Protein AF-V7DEQ2-F1 (afdb_monomer_lite)

Structure (mmCIF, N/CA/C/O backbone):
data_AF-V7DEQ2-F1
#
_entry.id   AF-V7DEQ2-F1
#
loop_
_atom_site.group_PDB
_atom_site.id
_atom_site.type_symbol
_atom_site.label_atom_id
_atom_site.label_alt_id
_atom_site.label_comp_id
_atom_site.label_asym_id
_atom_site.label_entity_id
_atom_site.label_seq_id
_atom_site.pdbx_PDB_ins_code
_atom_site.Cartn_x
_atom_site.Cartn_y
_atom_site.Cartn_z
_atom_site.occupancy
_atom_site.B_iso_or_equiv
_atom_site.auth_seq_id
_atom_site.auth_comp_id
_atom_site.auth_asym_id
_atom_site.auth_atom_id
_atom_site.pdbx_PDB_model_num
ATOM 1 N N . MET A 1 1 ? 13.565 -20.210 41.345 1.00 49.88 1 MET A N 1
ATOM 2 C CA . MET A 1 1 ? 13.341 -18.747 41.252 1.00 49.88 1 MET A CA 1
ATOM 3 C C . MET A 1 1 ? 13.813 -18.354 39.857 1.00 49.88 1 MET A C 1
ATOM 5 O O . MET A 1 1 ? 14.963 -18.612 39.571 1.00 49.88 1 MET A O 1
ATOM 9 N N . VAL A 1 2 ? 13.003 -17.945 38.885 1.00 38.47 2 VAL A N 1
ATOM 10 C CA . VAL A 1 2 ? 12.164 -16.744 38.877 1.00 38.47 2 VAL A CA 1
ATOM 11 C C . VAL A 1 2 ? 10.961 -17.012 37.969 1.00 38.47 2 VAL A C 1
ATOM 13 O O . VAL A 1 2 ? 11.078 -17.120 36.753 1.00 38.47 2 VAL A O 1
ATOM 16 N N . ARG A 1 3 ? 9.787 -17.143 38.586 1.00 46.22 3 ARG A N 1
ATOM 17 C CA . ARG A 1 3 ? 8.491 -17.125 37.908 1.00 46.22 3 ARG A CA 1
ATOM 18 C C . ARG A 1 3 ? 8.245 -15.655 37.565 1.00 46.22 3 ARG A C 1
ATOM 20 O O . ARG A 1 3 ? 7.858 -14.892 38.448 1.00 46.22 3 ARG A O 1
ATOM 27 N N . LEU A 1 4 ? 8.545 -15.226 36.338 1.00 48.06 4 LEU A N 1
ATOM 28 C CA . LEU A 1 4 ? 8.134 -13.899 35.880 1.00 48.06 4 LEU A CA 1
ATOM 29 C C . LEU A 1 4 ? 6.624 -13.969 35.634 1.00 48.06 4 LEU A C 1
ATOM 31 O O . LEU A 1 4 ? 6.148 -14.352 34.569 1.00 48.06 4 LEU A O 1
ATOM 35 N N . ILE A 1 5 ? 5.870 -13.716 36.701 1.00 49.28 5 ILE A N 1
ATOM 36 C CA . ILE A 1 5 ? 4.422 -13.575 36.671 1.00 49.28 5 ILE A CA 1
ATOM 37 C C . ILE A 1 5 ? 4.152 -12.338 35.818 1.00 49.28 5 ILE A C 1
ATOM 39 O O . ILE A 1 5 ? 4.298 -11.210 36.290 1.00 49.28 5 ILE A O 1
ATOM 43 N N . LEU A 1 6 ? 3.768 -12.555 34.560 1.00 51.03 6 LEU A N 1
ATOM 44 C CA . LEU A 1 6 ? 3.058 -11.557 33.775 1.00 51.03 6 LEU A CA 1
ATOM 45 C C . LEU A 1 6 ? 1.723 -11.339 34.502 1.00 51.03 6 LEU A C 1
ATOM 47 O O . LEU A 1 6 ? 0.750 -12.060 34.287 1.00 51.03 6 LEU A O 1
ATOM 51 N N . LYS A 1 7 ? 1.708 -10.427 35.480 1.00 50.53 7 LYS A N 1
ATOM 52 C CA . LYS A 1 7 ? 0.477 -9.997 36.135 1.00 50.53 7 LYS A CA 1
ATOM 53 C C . LYS A 1 7 ? -0.379 -9.362 35.048 1.00 50.53 7 LYS A C 1
ATOM 55 O O . LYS A 1 7 ? -0.083 -8.266 34.585 1.00 50.53 7 LYS A O 1
ATOM 60 N N . SER A 1 8 ? -1.399 -10.107 34.635 1.00 54.66 8 SER A N 1
ATOM 61 C CA . SER A 1 8 ? -2.567 -9.630 33.909 1.00 54.66 8 SER A CA 1
ATOM 62 C C . SER A 1 8 ? -3.004 -8.291 34.506 1.00 54.66 8 SER A C 1
ATOM 64 O O . SER A 1 8 ? -3.462 -8.243 35.648 1.00 54.66 8 SER A O 1
ATOM 66 N N . LEU A 1 9 ? -2.797 -7.206 33.761 1.00 59.06 9 LEU A N 1
ATOM 67 C CA . LEU A 1 9 ? -3.309 -5.883 34.096 1.00 59.06 9 LEU A CA 1
ATOM 68 C C . LEU A 1 9 ? -4.809 -5.872 33.749 1.00 59.06 9 LEU A C 1
ATOM 70 O O . LEU A 1 9 ? -5.153 -6.118 32.593 1.00 59.06 9 LEU A O 1
ATOM 74 N N . PRO A 1 10 ? -5.720 -5.629 34.709 1.00 57.09 10 PRO A N 1
ATOM 75 C CA . PRO A 1 10 ? -7.145 -5.529 34.434 1.00 57.09 10 PRO A CA 1
ATOM 76 C C . PRO A 1 10 ? -7.413 -4.141 33.857 1.00 57.09 10 PRO A C 1
ATOM 78 O O . PRO A 1 10 ? -7.547 -3.148 34.566 1.00 57.09 10 PRO A O 1
ATOM 81 N N . GLY A 1 11 ? -7.396 -4.083 32.538 1.00 52.34 11 GLY A N 1
ATOM 82 C CA . GLY A 1 11 ? -7.530 -2.856 31.774 1.00 52.34 11 GLY A CA 1
ATOM 83 C C . GLY A 1 11 ? -7.149 -3.134 30.337 1.00 52.34 11 GLY A C 1
ATOM 84 O O . GLY A 1 11 ? -6.317 -2.430 29.775 1.00 52.34 11 GLY A O 1
ATOM 85 N N . GLU A 1 12 ? -7.715 -4.200 29.767 1.00 54.56 12 GLU A N 1
ATOM 86 C CA . GLU A 1 12 ? -7.698 -4.449 28.332 1.00 54.56 12 GLU A CA 1
ATOM 87 C C . GLU A 1 12 ? -8.521 -3.320 27.691 1.00 54.56 12 GLU A C 1
ATOM 89 O O . GLU A 1 12 ? -9.679 -3.486 27.308 1.00 54.56 12 GLU A O 1
ATOM 94 N N . ALA A 1 13 ? -7.934 -2.120 27.619 1.00 52.81 13 ALA A N 1
ATOM 95 C CA . ALA A 1 13 ? -8.214 -1.196 26.545 1.00 52.81 13 ALA A CA 1
ATOM 96 C C . ALA A 1 13 ? -7.968 -2.040 25.310 1.00 52.81 13 ALA A C 1
ATOM 98 O O . ALA A 1 13 ? -6.810 -2.290 24.970 1.00 52.81 13 ALA A O 1
ATOM 99 N N . ARG A 1 14 ? -9.057 -2.614 24.775 1.00 53.22 14 ARG A N 1
ATOM 100 C CA . ARG A 1 14 ? -9.068 -3.447 23.580 1.00 53.22 14 ARG A CA 1
ATOM 101 C C . ARG A 1 14 ? -8.087 -2.775 22.648 1.00 53.22 14 ARG A C 1
ATOM 103 O O . ARG A 1 14 ? -8.372 -1.667 22.198 1.00 53.22 14 ARG A O 1
ATOM 110 N N . LYS A 1 15 ? -6.898 -3.363 22.459 1.00 51.25 15 LYS A N 1
ATOM 111 C CA . LYS A 1 15 ? -5.977 -2.865 21.446 1.00 51.25 15 LYS A CA 1
ATOM 112 C C . LYS A 1 15 ? -6.837 -2.874 20.200 1.00 51.25 15 LYS A C 1
ATOM 114 O O . LYS A 1 15 ? -7.202 -3.959 19.749 1.00 51.25 15 LYS A O 1
ATOM 119 N N . MET A 1 16 ? -7.243 -1.699 19.724 1.00 60.06 16 MET A N 1
ATOM 120 C CA . MET A 1 16 ? -7.863 -1.561 18.420 1.00 60.06 16 MET A CA 1
ATOM 121 C C . MET A 1 16 ? -6.765 -1.978 17.459 1.00 60.06 16 MET A C 1
ATOM 123 O O . MET A 1 16 ? -5.925 -1.180 17.057 1.00 60.06 16 MET A O 1
ATOM 127 N N . GLN A 1 17 ? -6.676 -3.283 17.224 1.00 67.69 17 GLN A N 1
ATOM 128 C CA . GLN A 1 17 ? -5.895 -3.841 16.150 1.00 67.69 17 GLN A CA 1
ATOM 129 C C . GLN A 1 17 ? -6.566 -3.278 14.901 1.00 67.69 17 GLN A C 1
ATOM 131 O O . GLN A 1 17 ? -7.747 -3.571 14.686 1.00 67.69 17 GLN A O 1
ATOM 136 N N . PRO A 1 18 ? -5.883 -2.411 14.137 1.00 76.06 18 PRO A N 1
ATOM 137 C CA . PRO A 1 18 ? -6.477 -1.861 12.937 1.00 76.06 18 PRO A CA 1
ATOM 138 C C . PRO A 1 18 ? -6.833 -3.034 12.018 1.00 76.06 18 PRO A C 1
ATOM 140 O O . PRO A 1 18 ? -6.003 -3.913 11.755 1.00 76.06 18 PRO A O 1
ATOM 143 N N . ARG A 1 19 ? -8.099 -3.080 11.589 1.00 85.94 19 ARG A N 1
ATOM 144 C CA . ARG A 1 19 ? -8.595 -4.100 10.657 1.00 85.94 19 ARG A CA 1
ATOM 145 C C . ARG A 1 19 ? -7.805 -4.036 9.360 1.00 85.94 19 ARG A C 1
ATOM 147 O O . ARG A 1 19 ? -7.395 -5.062 8.839 1.00 85.94 19 ARG A O 1
ATOM 154 N N . PHE A 1 20 ? -7.521 -2.822 8.913 1.00 88.25 20 PHE A N 1
ATOM 155 C CA . PHE A 1 20 ? -6.775 -2.546 7.701 1.00 88.25 20 PHE A CA 1
ATOM 156 C C . PHE A 1 20 ? -5.364 -2.074 8.040 1.00 88.25 20 PHE A C 1
ATOM 158 O O . PHE A 1 20 ? -5.192 -1.181 8.873 1.00 88.25 20 PHE A O 1
ATOM 165 N N . VAL A 1 21 ? -4.355 -2.645 7.386 1.00 89.00 21 VAL A N 1
ATOM 166 C CA . VAL A 1 21 ? -2.944 -2.258 7.523 1.00 89.00 21 VAL A CA 1
ATOM 167 C C . VAL A 1 21 ? -2.322 -2.007 6.158 1.00 89.00 21 VAL A C 1
ATOM 169 O O . VAL A 1 21 ? -2.661 -2.658 5.178 1.00 89.00 21 VAL A O 1
ATOM 172 N N . ILE A 1 22 ? -1.388 -1.064 6.076 1.00 89.00 22 ILE A N 1
ATOM 173 C CA . ILE A 1 22 ? -0.677 -0.781 4.826 1.00 89.00 22 ILE A CA 1
ATOM 174 C C . ILE A 1 22 ? 0.465 -1.779 4.679 1.00 89.00 22 ILE A C 1
ATOM 176 O O . ILE A 1 22 ? 1.309 -1.893 5.570 1.00 89.00 22 ILE A O 1
ATOM 180 N N . VAL A 1 23 ? 0.532 -2.445 3.533 1.00 87.44 23 VAL A N 1
ATOM 181 C CA . VAL A 1 23 ? 1.633 -3.336 3.166 1.00 87.44 23 VAL A CA 1
ATOM 182 C C . VAL A 1 23 ? 2.273 -2.855 1.863 1.00 87.44 23 VAL A C 1
ATOM 184 O O . VAL A 1 23 ? 1.596 -2.240 1.039 1.00 87.44 23 VAL A O 1
ATOM 187 N N . PRO A 1 24 ? 3.575 -3.099 1.637 1.00 83.50 24 PRO A N 1
ATOM 188 C CA . PRO A 1 24 ? 4.170 -2.875 0.326 1.00 83.50 24 PRO A CA 1
ATOM 189 C C . PRO A 1 24 ? 3.406 -3.694 -0.717 1.00 83.50 24 PRO A C 1
ATOM 191 O O . PRO A 1 24 ? 3.104 -4.870 -0.473 1.00 83.50 24 PRO A O 1
ATOM 194 N N . ALA A 1 25 ? 3.088 -3.080 -1.855 1.00 80.00 25 ALA A N 1
ATOM 195 C CA . ALA A 1 25 ? 2.492 -3.812 -2.958 1.00 80.00 25 ALA A CA 1
ATOM 196 C C . ALA A 1 25 ? 3.475 -4.877 -3.445 1.00 80.00 25 ALA A C 1
ATOM 198 O O . ALA A 1 25 ? 4.697 -4.686 -3.415 1.00 80.00 25 ALA A O 1
ATOM 199 N N . VAL A 1 26 ? 2.941 -6.013 -3.890 1.00 71.44 26 VAL A N 1
ATOM 200 C CA . VAL A 1 26 ? 3.782 -7.063 -4.471 1.00 71.44 26 VAL A CA 1
ATOM 201 C C . VAL A 1 26 ? 4.460 -6.482 -5.710 1.00 71.44 26 VAL A C 1
ATOM 203 O O . VAL A 1 26 ? 3.749 -5.996 -6.591 1.00 71.44 26 VAL A O 1
ATOM 206 N N . PRO A 1 27 ? 5.804 -6.498 -5.798 1.00 65.56 27 PRO A N 1
ATOM 207 C CA . PRO A 1 27 ? 6.483 -6.069 -7.007 1.00 65.56 27 PRO A CA 1
ATOM 208 C C . PRO A 1 27 ? 6.005 -6.950 -8.159 1.00 65.56 27 PRO A C 1
ATOM 210 O O . PRO A 1 27 ? 6.158 -8.169 -8.129 1.00 65.56 27 PRO A O 1
ATOM 213 N N . ILE A 1 28 ? 5.383 -6.326 -9.154 1.00 64.81 28 ILE A N 1
ATOM 214 C CA . ILE A 1 28 ? 4.967 -7.010 -10.372 1.00 64.81 28 ILE A CA 1
ATOM 215 C C . ILE A 1 28 ? 6.170 -6.957 -11.310 1.00 64.81 28 ILE A C 1
ATOM 217 O O . ILE A 1 28 ? 6.668 -5.869 -11.622 1.00 64.81 28 ILE A O 1
ATOM 221 N N . GLU A 1 29 ? 6.659 -8.122 -11.733 1.00 62.69 29 GLU A N 1
ATOM 222 C CA . GLU A 1 29 ? 7.639 -8.214 -12.813 1.00 62.69 29 GLU A CA 1
ATOM 223 C C . GLU A 1 29 ? 6.990 -7.652 -14.076 1.00 62.69 29 GLU A C 1
ATOM 225 O O . GLU A 1 29 ? 6.105 -8.270 -14.667 1.00 62.69 29 GLU A O 1
ATOM 230 N N . LYS A 1 30 ? 7.359 -6.421 -14.439 1.00 59.00 30 LYS A N 1
ATOM 231 C CA . LYS A 1 30 ? 6.786 -5.754 -15.609 1.00 59.00 30 LYS A CA 1
ATOM 232 C C . LYS A 1 30 ? 7.561 -6.117 -16.869 1.00 59.00 30 LYS A C 1
ATOM 234 O O . LYS A 1 30 ? 6.957 -6.338 -17.911 1.00 59.00 30 LYS A O 1
ATOM 239 N N . GLU A 1 31 ? 8.882 -6.220 -16.749 1.00 55.84 31 GLU A N 1
ATOM 240 C CA . GLU A 1 31 ? 9.776 -6.601 -17.836 1.00 55.84 31 GLU A CA 1
ATOM 241 C C . GLU A 1 31 ? 10.885 -7.503 -17.292 1.00 55.84 31 GLU A C 1
ATOM 243 O O . GLU A 1 31 ? 11.717 -7.093 -16.479 1.00 55.84 31 GLU A O 1
ATOM 248 N N . SER A 1 32 ? 10.902 -8.748 -17.753 1.00 55.94 32 SER A N 1
ATOM 249 C CA . SER A 1 32 ? 12.067 -9.617 -17.640 1.00 55.94 32 SER A CA 1
ATOM 250 C C . SER A 1 32 ? 12.833 -9.525 -18.952 1.00 55.94 32 SER A C 1
ATOM 252 O O . SER A 1 32 ? 12.321 -9.950 -19.991 1.00 55.94 32 SER A O 1
ATOM 254 N N . PHE A 1 33 ? 14.047 -8.984 -18.931 1.00 63.34 33 PHE A N 1
ATOM 255 C CA . PHE A 1 33 ? 14.894 -8.942 -20.118 1.00 63.34 33 PHE A CA 1
ATOM 256 C C . PHE A 1 33 ? 16.144 -9.800 -19.914 1.00 63.34 33 PHE A C 1
ATOM 258 O O . PHE A 1 33 ? 16.719 -9.889 -18.825 1.00 63.34 33 PHE A O 1
ATOM 265 N N . ARG A 1 34 ? 16.548 -10.488 -20.985 1.00 62.81 34 ARG A N 1
ATOM 266 C CA . ARG A 1 34 ? 17.759 -11.314 -21.015 1.00 62.81 34 ARG A CA 1
ATOM 267 C C . ARG A 1 34 ? 18.886 -10.509 -21.641 1.00 62.81 34 ARG A C 1
ATOM 269 O O . ARG A 1 34 ? 18.770 -10.084 -22.786 1.00 62.81 34 ARG A O 1
ATOM 276 N N . VAL A 1 35 ? 19.991 -10.356 -20.913 1.00 71.69 35 VAL A N 1
ATOM 277 C CA . VAL A 1 35 ? 21.250 -9.834 -21.464 1.00 71.69 35 VAL A CA 1
ATOM 278 C C . VAL A 1 35 ? 22.297 -10.936 -21.339 1.00 71.69 35 VAL A C 1
ATOM 280 O O . VAL A 1 35 ? 22.821 -11.209 -20.258 1.00 71.69 35 VAL A O 1
ATOM 283 N N . GLY A 1 36 ? 22.565 -11.623 -22.452 1.00 76.25 36 GLY A N 1
ATOM 284 C CA . GLY A 1 36 ? 23.453 -12.789 -22.481 1.00 76.25 36 GLY A CA 1
ATOM 285 C C . GLY A 1 36 ? 22.910 -13.961 -21.650 1.00 76.25 36 GLY A C 1
ATOM 286 O O . GLY A 1 36 ? 21.773 -14.394 -21.840 1.00 76.25 36 GLY A O 1
ATOM 287 N N . SER A 1 37 ? 23.720 -14.483 -20.723 1.00 71.75 37 SER A N 1
ATOM 288 C CA . SER A 1 37 ? 23.330 -15.541 -19.772 1.00 71.75 37 SER A CA 1
ATOM 289 C C . SER A 1 37 ? 22.656 -15.016 -18.498 1.00 71.75 37 SER A C 1
ATOM 291 O O . SER A 1 37 ? 22.245 -15.812 -17.655 1.00 71.75 37 SER A O 1
ATOM 293 N N . ARG A 1 38 ? 22.547 -13.691 -18.334 1.00 67.69 38 ARG A N 1
ATOM 294 C CA . ARG A 1 38 ? 22.001 -13.061 -17.129 1.00 67.69 38 ARG A CA 1
ATOM 295 C C . ARG A 1 38 ? 20.544 -12.659 -17.341 1.00 67.69 38 ARG A C 1
ATOM 297 O O . ARG A 1 38 ? 20.187 -12.067 -18.362 1.00 67.69 38 ARG A O 1
ATOM 304 N N . TYR A 1 39 ? 19.721 -12.977 -16.348 1.00 66.19 39 TYR A N 1
ATOM 305 C CA . TYR A 1 39 ? 18.326 -12.565 -16.262 1.00 66.19 39 TYR A CA 1
ATOM 306 C C . TYR A 1 39 ? 18.240 -11.306 -15.405 1.00 66.19 39 TYR A C 1
ATOM 308 O O . TYR A 1 39 ? 18.695 -11.307 -14.262 1.00 66.19 39 TYR A O 1
ATOM 316 N N . TYR A 1 40 ? 17.667 -10.243 -15.962 1.00 60.94 40 TYR A N 1
ATOM 317 C CA . TYR A 1 40 ? 17.372 -9.017 -15.237 1.00 60.94 40 TYR A CA 1
ATOM 318 C C . TYR A 1 40 ? 15.854 -8.875 -15.146 1.00 60.94 40 TYR A C 1
ATOM 320 O O . TYR A 1 40 ? 15.167 -8.791 -16.165 1.00 60.94 40 TYR A O 1
ATOM 328 N N . ALA A 1 41 ? 15.333 -8.878 -13.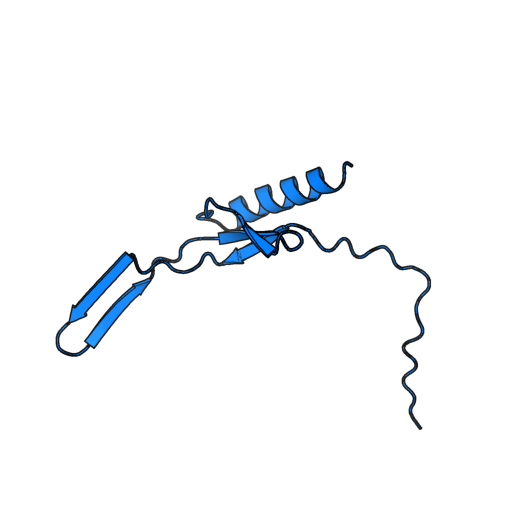920 1.00 58.38 41 ALA A N 1
ATOM 329 C CA . ALA A 1 41 ? 13.940 -8.563 -13.643 1.00 58.38 41 ALA A CA 1
ATOM 330 C C . ALA A 1 41 ? 13.849 -7.083 -13.258 1.00 58.38 41 ALA A C 1
ATOM 332 O O . ALA A 1 41 ? 14.357 -6.674 -12.211 1.00 58.38 41 ALA A O 1
ATOM 333 N N . ALA A 1 42 ? 13.221 -6.267 -14.104 1.00 58.00 42 ALA A N 1
ATOM 334 C CA . ALA A 1 42 ? 12.839 -4.914 -13.729 1.00 58.00 42 ALA A CA 1
AT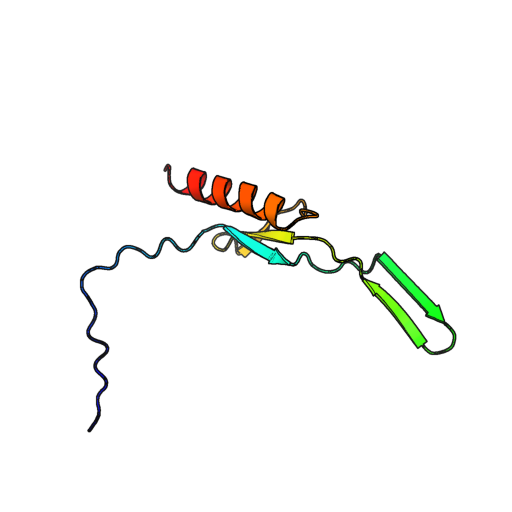OM 335 C C . ALA A 1 42 ? 11.548 -4.996 -12.905 1.00 58.00 42 ALA A C 1
ATOM 337 O O . ALA A 1 42 ? 10.433 -5.024 -13.434 1.00 58.00 42 ALA A O 1
ATOM 338 N N . THR A 1 43 ? 11.695 -5.076 -11.584 1.00 55.84 43 THR A N 1
ATOM 339 C CA . THR A 1 43 ? 10.561 -4.977 -10.664 1.00 55.84 43 THR A CA 1
ATOM 340 C C . THR A 1 43 ? 10.198 -3.509 -10.487 1.00 55.84 43 THR A C 1
ATOM 342 O O . THR A 1 43 ? 10.971 -2.739 -9.912 1.00 55.84 43 THR A O 1
ATOM 345 N N . VAL A 1 44 ? 9.019 -3.100 -10.954 1.00 60.12 44 VAL A N 1
ATOM 346 C CA . VAL A 1 44 ? 8.481 -1.784 -10.595 1.00 60.12 44 VAL A CA 1
ATOM 347 C C . VAL A 1 44 ? 8.026 -1.868 -9.139 1.00 60.12 44 VAL A C 1
ATOM 349 O O . VAL A 1 44 ? 7.299 -2.792 -8.772 1.00 60.12 44 VAL A O 1
ATOM 352 N N . CYS A 1 45 ? 8.459 -0.924 -8.298 1.00 60.66 45 CYS A N 1
ATOM 353 C CA . CY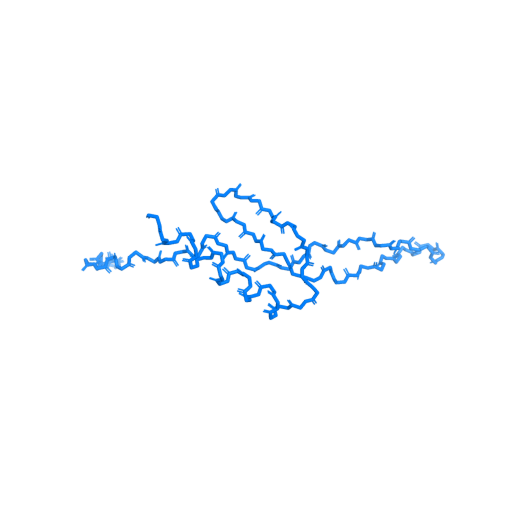S A 1 45 ? 7.922 -0.778 -6.946 1.00 60.66 45 CYS A CA 1
ATOM 354 C C . CYS A 1 45 ? 6.414 -0.514 -7.078 1.00 60.66 45 CYS A C 1
ATOM 356 O O . CYS A 1 45 ? 6.012 0.580 -7.466 1.00 60.66 45 CYS A O 1
ATOM 358 N N . GLY A 1 46 ? 5.587 -1.536 -6.834 1.00 68.25 46 GLY A N 1
ATOM 359 C CA . GLY A 1 46 ? 4.149 -1.535 -7.134 1.00 68.25 46 GLY A CA 1
ATOM 360 C C . GLY A 1 46 ? 3.312 -0.575 -6.282 1.00 68.25 46 GLY A C 1
ATOM 361 O O . GLY A 1 46 ? 2.089 -0.594 -6.370 1.00 68.25 46 GLY A O 1
ATOM 362 N N . GLY A 1 47 ? 3.950 0.243 -5.443 1.00 82.94 47 GLY A N 1
ATOM 363 C CA . GLY A 1 47 ? 3.286 1.112 -4.483 1.00 82.94 47 GLY A CA 1
ATOM 364 C C . GLY A 1 47 ? 2.969 0.396 -3.168 1.00 82.94 47 GLY A C 1
ATOM 365 O O . GLY A 1 47 ? 3.782 -0.366 -2.643 1.00 82.94 47 GLY A O 1
ATOM 366 N N . PHE A 1 48 ? 1.793 0.671 -2.615 1.00 85.62 48 PHE A N 1
ATOM 367 C CA . PHE A 1 48 ? 1.324 0.217 -1.310 1.00 85.62 48 PHE A CA 1
ATOM 368 C C . PHE A 1 48 ? -0.098 -0.329 -1.427 1.00 85.62 48 PHE A C 1
ATOM 370 O O . PHE A 1 48 ? -0.976 0.362 -1.933 1.00 85.62 48 PHE A O 1
ATOM 377 N N . ASP A 1 49 ? -0.335 -1.531 -0.916 1.00 87.75 49 ASP A N 1
ATOM 378 C CA . ASP A 1 49 ? -1.666 -2.132 -0.827 1.00 87.75 49 ASP A CA 1
ATOM 379 C C . ASP A 1 49 ? -2.218 -1.984 0.595 1.00 87.75 49 ASP A C 1
ATOM 381 O O . ASP A 1 49 ? -1.469 -1.834 1.566 1.00 87.75 49 ASP A O 1
ATOM 385 N N . ILE A 1 50 ? -3.539 -2.068 0.731 1.00 89.50 50 ILE A N 1
ATOM 386 C CA . ILE A 1 50 ? -4.192 -2.188 2.036 1.00 89.50 50 ILE A CA 1
ATOM 387 C C . ILE A 1 50 ? -4.504 -3.664 2.263 1.00 89.50 50 ILE A C 1
ATOM 389 O O . ILE A 1 50 ? -5.153 -4.302 1.443 1.00 89.50 50 ILE A O 1
ATOM 393 N N . TYR A 1 51 ? -4.026 -4.219 3.367 1.00 89.56 51 TYR A N 1
ATOM 394 C CA . TYR A 1 51 ? -4.296 -5.584 3.790 1.00 89.56 51 TYR A CA 1
ATOM 395 C C . TYR A 1 51 ? -5.374 -5.590 4.865 1.00 89.56 51 TYR A C 1
ATOM 397 O O . TYR A 1 51 ? -5.253 -4.889 5.871 1.00 89.56 51 TYR A O 1
ATOM 405 N N . ASP A 1 52 ? -6.412 -6.388 4.655 1.00 88.06 52 ASP A N 1
ATOM 406 C CA . ASP A 1 52 ? -7.441 -6.643 5.649 1.00 88.06 52 ASP A CA 1
ATOM 407 C C . ASP A 1 52 ? -7.019 -7.836 6.521 1.00 88.06 52 ASP A C 1
ATOM 409 O O . ASP A 1 52 ? -6.908 -8.968 6.052 1.00 88.06 52 ASP A O 1
ATOM 413 N N . ASN A 1 53 ? -6.783 -7.592 7.808 1.00 85.38 53 ASN A N 1
ATOM 414 C CA . ASN A 1 53 ? -6.446 -8.626 8.783 1.00 85.38 53 ASN A CA 1
ATOM 415 C C . ASN A 1 53 ? -7.625 -9.559 9.102 1.00 85.38 53 ASN A C 1
ATOM 417 O O . ASN A 1 53 ? -7.390 -10.694 9.523 1.00 85.38 53 ASN A O 1
ATOM 421 N N . GLN A 1 54 ? -8.872 -9.107 8.935 1.00 84.25 54 GLN A N 1
ATOM 422 C CA . GLN A 1 54 ? -10.065 -9.923 9.169 1.00 84.25 54 GLN A CA 1
ATOM 423 C C . GLN A 1 54 ? -10.313 -10.877 8.005 1.00 84.25 54 GLN A C 1
ATOM 425 O O . GLN A 1 54 ? -10.399 -12.086 8.215 1.00 84.25 54 GLN A O 1
ATOM 430 N N . ALA A 1 55 ? -10.379 -10.343 6.786 1.00 85.62 55 ALA A N 1
ATOM 431 C CA . ALA A 1 55 ? -10.594 -11.142 5.582 1.00 85.62 55 ALA A CA 1
ATOM 432 C C . ALA A 1 55 ? -9.316 -11.850 5.086 1.00 85.62 55 ALA A C 1
ATOM 434 O O . ALA A 1 55 ? -9.387 -12.767 4.270 1.00 85.62 55 ALA A O 1
ATOM 435 N N . LYS A 1 56 ? -8.147 -11.482 5.633 1.00 87.00 56 LYS A N 1
ATOM 436 C CA . LYS A 1 56 ? -6.816 -11.997 5.263 1.00 87.00 56 LYS A CA 1
ATOM 437 C C . LYS A 1 56 ? -6.509 -11.823 3.775 1.00 87.00 56 LYS A C 1
ATOM 439 O O . LYS A 1 56 ? -5.862 -12.669 3.156 1.00 87.00 56 LYS A O 1
ATOM 444 N N . GLU A 1 57 ? -6.964 -10.714 3.207 1.00 85.75 57 GLU A N 1
ATOM 445 C CA . GLU A 1 57 ? -6.831 -10.415 1.785 1.00 85.75 57 GLU A CA 1
ATOM 446 C C . GLU A 1 57 ? -6.207 -9.038 1.539 1.00 85.75 57 GLU A C 1
ATOM 448 O O . GLU A 1 57 ? -6.282 -8.126 2.365 1.00 85.75 57 GLU A O 1
ATOM 453 N N . ARG A 1 58 ? -5.559 -8.888 0.378 1.00 84.31 58 ARG A N 1
ATOM 454 C CA . ARG A 1 58 ? -5.041 -7.599 -0.095 1.00 84.31 58 ARG A CA 1
ATOM 455 C C . ARG A 1 58 ? -6.101 -6.905 -0.937 1.00 84.31 58 ARG A C 1
ATOM 457 O O . ARG A 1 58 ? -6.447 -7.388 -2.014 1.00 84.31 58 ARG A O 1
ATOM 464 N N . LEU A 1 59 ? -6.543 -5.744 -0.478 1.00 82.81 59 LEU A N 1
ATOM 465 C CA . LEU A 1 59 ? -7.445 -4.871 -1.209 1.00 82.81 59 LEU A CA 1
ATOM 466 C C . LEU A 1 59 ? -6.687 -4.171 -2.343 1.00 82.81 59 LEU A C 1
ATOM 468 O O . LEU A 1 59 ? -5.639 -3.561 -2.127 1.00 82.81 59 LEU A O 1
ATOM 472 N N . LYS A 1 60 ? -7.250 -4.247 -3.552 1.00 75.50 60 LYS A N 1
ATOM 473 C CA . LYS A 1 60 ? -6.839 -3.465 -4.727 1.00 75.50 60 LYS A CA 1
ATOM 474 C C . LYS A 1 60 ? -7.800 -2.281 -4.890 1.00 75.50 60 LYS A C 1
ATOM 476 O O . LYS A 1 60 ? -8.989 -2.451 -4.619 1.00 75.50 60 LYS A O 1
ATOM 481 N N . PRO A 1 61 ? -7.349 -1.107 -5.361 1.00 71.88 61 PRO A N 1
ATOM 482 C CA . PRO A 1 61 ? -6.105 -0.845 -6.095 1.00 71.88 61 PRO A CA 1
ATOM 483 C C . PRO A 1 61 ? -4.868 -0.576 -5.222 1.00 71.88 61 PRO A C 1
ATOM 485 O O . PRO A 1 61 ? -4.983 -0.137 -4.082 1.00 71.88 61 PRO A O 1
ATOM 488 N N . SER A 1 62 ? -3.683 -0.785 -5.806 1.00 80.81 62 SER A N 1
ATOM 489 C CA . SER A 1 62 ? -2.396 -0.388 -5.223 1.00 80.81 62 SER A CA 1
ATOM 490 C C . SER A 1 62 ? -2.213 1.128 -5.294 1.00 80.81 62 SER A C 1
ATOM 492 O O . SER A 1 62 ? -2.413 1.749 -6.340 1.00 80.81 62 SER A O 1
ATOM 494 N N . TYR A 1 63 ? -1.811 1.738 -4.184 1.00 83.62 63 TYR A N 1
ATOM 495 C CA . TYR A 1 63 ? -1.564 3.171 -4.075 1.00 83.62 63 TYR A CA 1
ATOM 496 C C . TYR A 1 63 ? -0.111 3.497 -4.430 1.00 83.62 63 TYR A C 1
ATOM 498 O O . TYR A 1 63 ? 0.797 2.935 -3.823 1.00 83.62 63 TYR A O 1
ATOM 506 N N . PRO A 1 64 ? 0.165 4.467 -5.317 1.00 80.69 64 PRO A N 1
ATOM 507 C CA . PRO A 1 64 ? 1.540 4.815 -5.688 1.00 80.69 64 PRO A CA 1
ATOM 508 C C . PRO A 1 64 ? 2.329 5.482 -4.548 1.00 80.69 64 PRO A C 1
ATOM 510 O O . PRO A 1 64 ? 3.554 5.518 -4.584 1.00 80.69 64 PRO A O 1
ATOM 513 N N . SER A 1 65 ? 1.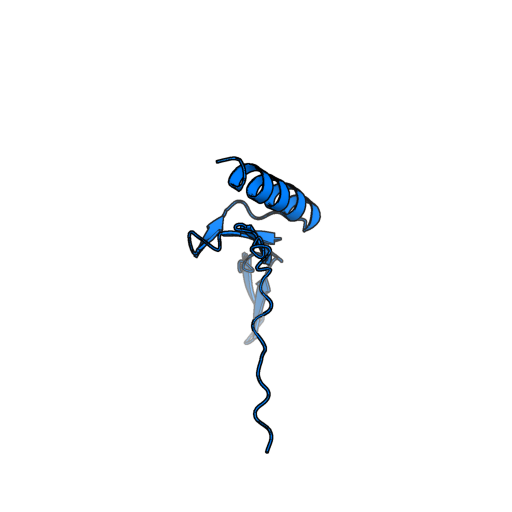641 6.015 -3.530 1.00 84.44 65 SER A N 1
ATOM 514 C CA . SER A 1 65 ? 2.251 6.696 -2.386 1.00 84.44 65 SER A CA 1
ATOM 515 C C . SER A 1 65 ? 1.707 6.168 -1.063 1.00 84.44 65 SER A C 1
ATOM 517 O O . SER A 1 65 ? 0.504 5.935 -0.914 1.00 84.44 65 SER A O 1
ATOM 519 N N . ARG A 1 66 ? 2.598 6.060 -0.070 1.00 84.00 66 ARG A N 1
ATOM 520 C CA . ARG A 1 66 ? 2.257 5.643 1.294 1.00 84.00 66 ARG A CA 1
ATOM 521 C C . ARG A 1 66 ? 1.216 6.562 1.925 1.00 84.00 66 ARG A C 1
ATOM 523 O O . ARG A 1 66 ? 0.332 6.077 2.615 1.00 84.00 66 ARG A O 1
ATOM 530 N N . THR A 1 67 ? 1.285 7.867 1.661 1.00 87.25 67 THR A N 1
ATOM 531 C CA . THR A 1 67 ? 0.351 8.860 2.219 1.00 87.25 67 THR A CA 1
ATOM 532 C C . THR A 1 67 ? -1.078 8.638 1.722 1.00 87.25 67 THR A C 1
ATOM 534 O O . THR A 1 67 ? -2.031 8.732 2.497 1.00 87.25 67 THR A O 1
ATOM 537 N N . ALA A 1 68 ? -1.231 8.288 0.440 1.00 86.31 68 ALA A N 1
ATOM 538 C CA . ALA A 1 68 ? -2.528 7.957 -0.143 1.00 86.31 68 ALA A CA 1
ATOM 539 C C . ALA A 1 68 ? -3.095 6.666 0.472 1.00 86.31 68 ALA A C 1
ATOM 541 O O . ALA A 1 68 ? -4.241 6.656 0.922 1.00 86.31 68 ALA A O 1
ATOM 542 N N . ALA A 1 69 ? -2.264 5.621 0.589 1.00 88.12 69 ALA A N 1
ATOM 543 C CA . ALA A 1 69 ? -2.645 4.377 1.262 1.00 88.12 69 ALA A CA 1
ATOM 544 C C . ALA A 1 69 ? -3.025 4.608 2.730 1.00 88.12 69 ALA A C 1
ATOM 546 O O . ALA A 1 69 ? -3.996 4.038 3.217 1.00 88.12 69 ALA A O 1
ATOM 547 N N . GLN A 1 70 ? -2.286 5.469 3.434 1.00 89.56 70 GLN A N 1
ATOM 548 C CA . GLN A 1 70 ? -2.515 5.764 4.843 1.00 89.56 70 GLN A CA 1
ATOM 549 C C . GLN A 1 70 ? -3.830 6.490 5.070 1.00 89.56 70 GLN A C 1
ATOM 551 O O . GLN A 1 70 ? -4.603 6.084 5.933 1.00 89.56 70 GLN A O 1
ATOM 556 N N . THR A 1 71 ? -4.121 7.499 4.252 1.00 89.94 71 THR A N 1
ATOM 557 C CA . THR A 1 71 ? -5.378 8.247 4.343 1.00 89.94 71 THR A CA 1
ATOM 558 C C . THR A 1 71 ? -6.573 7.310 4.179 1.00 89.94 71 THR A C 1
ATOM 560 O O . THR A 1 71 ? -7.508 7.351 4.978 1.00 89.94 71 THR A O 1
ATOM 563 N N . GLN A 1 72 ? -6.519 6.409 3.194 1.00 88.50 72 GLN A N 1
ATOM 564 C CA . GLN A 1 72 ? -7.588 5.441 2.979 1.00 88.50 72 GLN A CA 1
ATOM 565 C C . GLN A 1 72 ? -7.660 4.394 4.100 1.00 88.50 72 GLN A C 1
ATOM 567 O O . GLN A 1 72 ? -8.743 4.111 4.605 1.00 88.50 72 GLN A O 1
ATOM 572 N N . CYS A 1 73 ? -6.521 3.841 4.518 1.00 88.12 73 CYS A N 1
ATOM 573 C CA . CYS A 1 73 ? -6.430 2.857 5.595 1.00 88.12 73 CYS A CA 1
ATOM 574 C C . CYS A 1 73 ? -7.021 3.404 6.904 1.00 88.12 73 CYS A C 1
ATOM 576 O O . CYS A 1 73 ? -7.796 2.729 7.581 1.00 88.12 73 CYS A O 1
ATOM 578 N N . GLU A 1 74 ? -6.718 4.655 7.250 1.00 87.69 74 GLU A N 1
ATOM 579 C CA . GLU A 1 74 ? -7.301 5.329 8.411 1.00 87.69 74 GLU A CA 1
ATOM 580 C C . GLU A 1 74 ? -8.809 5.547 8.256 1.00 87.69 74 GLU A C 1
ATOM 582 O O . GLU A 1 74 ? -9.553 5.329 9.210 1.00 87.69 74 GLU A O 1
ATOM 587 N N . GLN A 1 75 ? -9.286 5.939 7.072 1.00 88.12 75 GLN A N 1
ATOM 588 C CA . GLN A 1 75 ? -10.722 6.084 6.812 1.00 88.12 75 GLN A CA 1
ATOM 589 C C . GLN A 1 75 ? -11.474 4.750 6.912 1.00 88.12 75 GLN A C 1
ATOM 591 O O . GLN A 1 75 ? -12.568 4.712 7.473 1.00 88.12 75 GLN A O 1
ATOM 596 N N . MET A 1 76 ? -10.900 3.660 6.398 1.00 84.19 76 MET A N 1
ATOM 597 C CA . MET A 1 76 ? -11.489 2.320 6.463 1.00 84.19 76 MET A CA 1
ATOM 598 C C . MET A 1 76 ? -11.552 1.804 7.902 1.00 84.19 76 MET A C 1
ATOM 600 O O . MET A 1 76 ? -12.593 1.303 8.323 1.00 84.19 76 MET A O 1
ATOM 604 N N . ASN A 1 77 ? -10.483 1.997 8.681 1.00 83.25 77 ASN A N 1
ATOM 605 C CA . ASN A 1 77 ? -10.486 1.667 10.105 1.00 83.25 77 ASN A CA 1
ATOM 606 C C . ASN A 1 77 ? -11.525 2.509 10.869 1.00 83.25 77 ASN A C 1
ATOM 608 O O . ASN A 1 77 ? -12.334 1.951 11.594 1.00 83.25 77 ASN A O 1
ATOM 612 N N . LYS A 1 78 ? -11.612 3.825 10.619 1.00 82.88 78 LYS A N 1
ATOM 613 C CA . LYS A 1 78 ? -12.621 4.702 11.252 1.00 82.88 78 LYS A CA 1
ATOM 614 C C . LYS A 1 78 ? -14.065 4.331 10.899 1.00 82.88 78 LYS A C 1
ATOM 616 O O . LYS A 1 78 ? -14.943 4.454 11.743 1.00 82.88 78 LYS A O 1
ATOM 621 N N . ARG A 1 79 ? -14.330 3.898 9.660 1.00 77.81 79 ARG A N 1
ATOM 622 C CA . ARG A 1 79 ? -15.666 3.437 9.234 1.00 77.81 79 ARG A CA 1
ATOM 623 C C . ARG A 1 79 ? -16.031 2.075 9.830 1.00 77.81 79 ARG A C 1
ATOM 625 O O . ARG A 1 79 ? -17.199 1.849 10.118 1.00 77.81 79 ARG A O 1
ATOM 632 N N . GLY A 1 80 ? -15.055 1.183 10.012 1.00 63.38 80 GLY A N 1
ATOM 633 C CA . GLY A 1 80 ? -15.262 -0.159 10.569 1.00 63.38 80 GLY A CA 1
ATOM 634 C C . GLY A 1 80 ? -15.610 -0.194 12.062 1.00 63.38 80 GLY A C 1
ATOM 635 O O . GLY A 1 80 ? -16.100 -1.222 12.530 1.00 63.38 80 GLY A O 1
ATOM 636 N N . ASP A 1 81 ? -15.386 0.912 12.776 1.00 50.16 81 ASP A N 1
ATOM 637 C CA . ASP A 1 81 ? -15.680 1.100 14.204 1.00 50.16 81 ASP A CA 1
ATOM 638 C C . ASP A 1 81 ? -16.999 1.849 14.485 1.00 50.16 81 ASP A C 1
ATOM 640 O O . ASP A 1 81 ? -17.299 2.162 15.633 1.00 50.16 81 ASP A O 1
ATOM 644 N N . ALA A 1 82 ? -17.804 2.130 13.453 1.00 42.06 82 ALA A N 1
ATOM 645 C CA . ALA A 1 82 ? -19.109 2.792 13.578 1.00 42.06 82 ALA A CA 1
ATOM 646 C C . ALA A 1 82 ? -20.312 1.819 13.553 1.00 42.06 82 ALA A C 1
ATOM 648 O O . ALA A 1 82 ? -21.426 2.244 13.248 1.00 42.06 82 ALA A O 1
ATOM 649 N N . GLY A 1 83 ? -20.083 0.527 13.820 1.00 39.78 83 GLY A N 1
ATOM 650 C CA . GLY A 1 83 ? -21.117 -0.516 13.881 1.00 39.78 83 GLY A CA 1
ATOM 651 C C . GLY A 1 83 ? -21.347 -1.021 15.293 1.00 39.78 83 GLY A C 1
ATO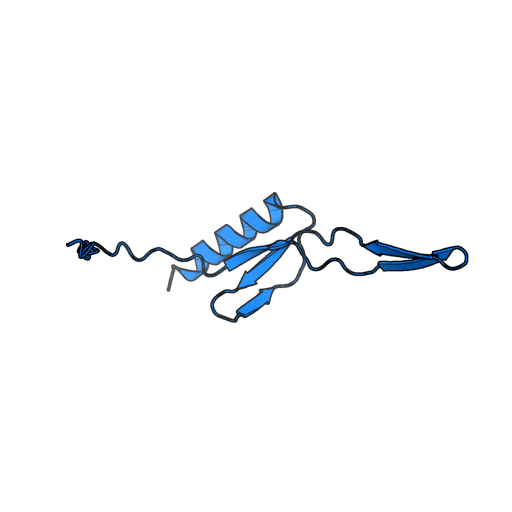M 652 O O . GLY A 1 83 ? -20.340 -1.410 15.927 1.00 39.78 83 G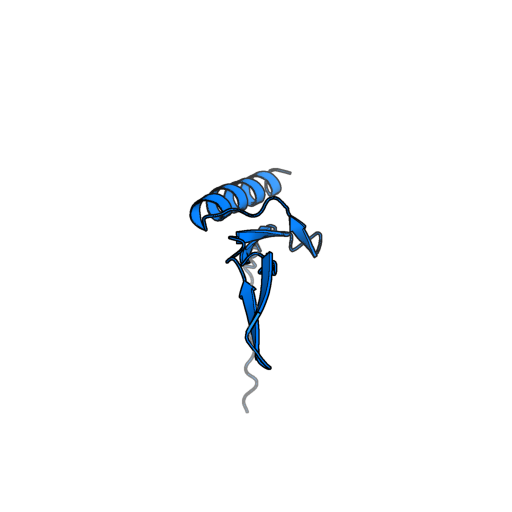LY A O 1
#

Secondary structure (DSSP, 8-state):
---------S--------SEEEEEPPPEEEEEEEETTEEEEEEE---EEEEETTTTEEEEEEESSHHHHHHHHHHHHHHHT--

Radius of gyration: 20.29 Å; chains: 1; bounding box: 45×28×64 Å

pLDDT: mean 71.2, std 15.15, range [38.47, 89.94]

Foldseek 3Di:
DDDPPPPPDPDCPPPLPQQKDKDFDDFDQPDWDDDDPDIDGPGDRQAIWIAGPVVRDTDDDHDNYPVVVVVVSVVVSVVVPPD

Organism: NCBI:txid1388762

Sequence (83 aa):
MVRLILKSLPGEARKMQPRFVIVPAVPIEKESFRVGSRYYAATVCGGFDIYDNQAKERLKPSYPSRTAAQTQCEQMNKRGDAG